Protein AF-A0A061CYG4-F1 (afdb_monomer_lite)

Sequence (142 aa):
MQRPSWHSGSIRVLGGATLLLLYAASFLCSADSDGARGSLITEESDRFTVYSVSLSDVPVFVTADDFHVDLLGTQFAQITVDGCGVEWKIRLHQKIPFGLIFYPEFSVTLERLERTTSTWVVKVRIPKYYDLEPIPFSREEL

Secondary structure (DSSP, 8-state):
--PPPP----------SSS--SS---------TTTTTT-EEEEE-SSEEEEEEEEEEEETT--GGGEEEEEETTTEEEEEETTT--EEEEEPSSPPPTT-----EEEEEEEEE-SSEEEEEEEEEEESS---SPPP--GGG-

Radius of gyration: 25.3 Å; chains: 1; bounding box: 47×62×73 Å

Organism: Babesia bigemina (NCBI:txid5866)

Foldseek 3Di:
DDDDDDDDDDDDPDDPPDDPDPPPLPPDLPPPLVQFPPAWDWDDDPWKIKTKTKDWFAFPVFDFVQWAWDDDAFFWIKIDGPSNPDIDIDGDPDTHDPPDDDGWDKGKDFPADDDTITMIMIMTIGTPDDDPDDDDDDPPPD

pLDDT: mean 74.91, std 21.56, range [33.38, 96.94]

Structure (mmCIF, N/CA/C/O backbone):
data_AF-A0A061CYG4-F1
#
_entry.id   AF-A0A061CYG4-F1
#
loop_
_atom_site.group_PDB
_atom_site.id
_atom_site.type_symbol
_atom_site.label_atom_id
_atom_site.label_alt_id
_atom_site.label_comp_id
_atom_site.label_asym_id
_atom_site.label_entity_id
_atom_site.label_seq_id
_atom_site.pdbx_PDB_ins_code
_atom_site.Cartn_x
_atom_site.Cartn_y
_atom_site.Cartn_z
_atom_site.occupancy
_atom_site.B_iso_or_equiv
_atom_site.auth_seq_id
_atom_site.auth_comp_id
_atom_site.auth_asym_id
_atom_site.auth_atom_id
_atom_site.pdbx_PDB_model_num
ATOM 1 N N . MET A 1 1 ? -19.967 -49.293 -58.570 1.00 46.72 1 MET A N 1
ATOM 2 C CA . MET A 1 1 ? -19.151 -50.013 -57.567 1.00 46.72 1 MET A CA 1
ATOM 3 C C . MET A 1 1 ? -17.689 -49.918 -57.971 1.00 46.72 1 MET A C 1
ATOM 5 O O . MET A 1 1 ? -17.294 -50.634 -58.874 1.00 46.72 1 MET A O 1
ATOM 9 N N . GLN A 1 2 ? -16.922 -49.022 -57.350 1.00 37.25 2 GLN A N 1
ATOM 10 C CA . GLN A 1 2 ? -15.458 -49.076 -57.221 1.00 37.25 2 GLN A CA 1
ATOM 11 C C . GLN A 1 2 ? -15.041 -47.962 -56.244 1.00 37.25 2 GLN A C 1
ATOM 13 O O . GLN A 1 2 ? -15.630 -46.885 -56.243 1.00 37.25 2 GLN A O 1
ATOM 18 N N . ARG A 1 3 ? -14.145 -48.308 -55.315 1.00 36.44 3 ARG A N 1
ATOM 19 C CA . ARG A 1 3 ? -13.810 -47.577 -54.079 1.00 36.44 3 ARG A CA 1
ATOM 20 C C . ARG A 1 3 ? -13.062 -46.263 -54.360 1.00 36.44 3 ARG A C 1
ATOM 22 O O . ARG A 1 3 ? -12.256 -46.251 -55.286 1.00 36.44 3 ARG A O 1
ATOM 29 N N . PRO A 1 4 ? -13.194 -45.220 -53.519 1.00 39.78 4 PRO A N 1
ATOM 30 C CA . PRO A 1 4 ? -12.223 -44.137 -53.503 1.00 39.78 4 PRO A CA 1
ATOM 31 C C . PRO A 1 4 ? -10.942 -44.595 -52.793 1.00 39.78 4 PRO A C 1
ATOM 33 O O . PRO A 1 4 ? -10.963 -45.058 -51.651 1.00 39.78 4 PRO A O 1
ATOM 36 N N . SER A 1 5 ? -9.832 -44.474 -53.512 1.00 43.62 5 SER A N 1
ATOM 37 C CA . SER A 1 5 ? -8.460 -44.664 -53.056 1.00 43.62 5 SER A CA 1
ATOM 38 C C . SER A 1 5 ? -8.047 -43.555 -52.089 1.00 43.62 5 SER A C 1
ATOM 40 O O . SER A 1 5 ? -8.144 -42.371 -52.410 1.00 43.62 5 SER A O 1
ATOM 42 N N . TRP A 1 6 ? -7.542 -43.946 -50.922 1.00 40.53 6 TRP A N 1
ATOM 43 C CA . TRP A 1 6 ? -6.808 -43.067 -50.019 1.00 40.53 6 TRP A CA 1
ATOM 44 C C . TRP A 1 6 ? -5.479 -42.655 -50.655 1.00 40.53 6 TRP A C 1
ATOM 46 O O . TRP A 1 6 ? -4.609 -43.497 -50.866 1.00 40.53 6 TRP A O 1
ATOM 56 N N . HIS A 1 7 ? -5.305 -41.357 -50.889 1.00 44.53 7 HIS A N 1
ATOM 57 C CA . HIS A 1 7 ? -3.987 -40.754 -51.027 1.00 44.53 7 HIS A CA 1
ATOM 58 C C . HIS A 1 7 ? -3.735 -39.840 -49.832 1.00 44.53 7 HIS A C 1
ATOM 60 O O . HIS A 1 7 ? -4.311 -38.765 -49.691 1.00 44.53 7 HIS A O 1
ATOM 66 N N . SER A 1 8 ? -2.868 -40.347 -48.960 1.00 43.56 8 SER A N 1
ATOM 67 C CA . SER A 1 8 ? -2.096 -39.592 -47.983 1.00 43.56 8 SER A CA 1
ATOM 68 C C . SER A 1 8 ? -1.218 -38.573 -48.714 1.00 43.56 8 SER A C 1
ATOM 70 O O . SER A 1 8 ? -0.549 -38.931 -49.686 1.00 43.56 8 SER A O 1
ATOM 72 N N . GLY A 1 9 ? -1.222 -37.314 -48.273 1.00 33.38 9 GLY A N 1
ATOM 73 C CA . GLY A 1 9 ? -0.378 -36.287 -48.879 1.00 33.38 9 GLY A CA 1
ATOM 74 C C . GLY A 1 9 ? -0.571 -34.881 -48.320 1.00 33.38 9 GLY A C 1
ATOM 75 O O . GLY A 1 9 ? -1.333 -34.096 -48.868 1.00 33.38 9 GLY A O 1
ATOM 76 N N . SER A 1 10 ? 0.224 -34.560 -47.297 1.00 39.03 10 SER A N 1
ATOM 77 C CA . SER A 1 10 ? 0.795 -33.227 -47.047 1.00 39.03 10 SER A CA 1
ATOM 78 C C . SER A 1 10 ? -0.143 -32.100 -46.593 1.00 39.03 10 SER A C 1
ATOM 80 O O . SER A 1 10 ? -0.443 -31.172 -47.343 1.00 39.03 10 SER A O 1
ATOM 82 N N . ILE A 1 11 ? -0.465 -32.082 -45.295 1.00 39.12 11 ILE A N 1
ATOM 83 C CA . ILE A 1 11 ? -0.818 -30.834 -44.603 1.00 39.12 11 ILE A CA 1
ATOM 84 C C . ILE A 1 11 ? 0.473 -30.028 -44.439 1.00 39.12 11 ILE A C 1
ATOM 86 O O . ILE A 1 11 ? 1.337 -30.350 -43.623 1.00 39.12 11 ILE A O 1
ATOM 90 N N . ARG A 1 12 ? 0.620 -28.980 -45.252 1.00 39.31 12 ARG A N 1
ATOM 91 C CA . ARG A 1 12 ? 1.597 -27.919 -45.010 1.00 39.31 12 ARG A CA 1
ATOM 92 C C . ARG A 1 12 ? 1.152 -27.166 -43.759 1.00 39.31 12 ARG A C 1
ATOM 94 O O . ARG A 1 12 ? 0.149 -26.462 -43.789 1.00 39.31 12 ARG A O 1
ATOM 101 N N . VAL A 1 13 ? 1.898 -27.325 -42.670 1.00 40.97 13 VAL A N 1
ATOM 102 C CA . VAL A 1 13 ? 1.791 -26.476 -41.480 1.00 40.97 13 VAL A CA 1
ATOM 103 C C . VAL A 1 13 ? 2.343 -25.100 -41.859 1.00 40.97 13 VAL A C 1
ATOM 105 O O . VAL A 1 13 ? 3.542 -24.850 -41.785 1.00 40.97 13 VAL A O 1
ATOM 108 N N . LEU A 1 14 ? 1.465 -24.230 -42.356 1.00 44.19 14 LEU A N 1
ATOM 109 C CA . LEU A 1 14 ? 1.694 -22.793 -42.461 1.00 44.19 14 LEU A CA 1
ATOM 110 C C . LEU A 1 14 ? 0.841 -22.130 -41.382 1.00 44.19 14 LEU A C 1
ATOM 112 O O . LEU A 1 14 ? -0.382 -22.226 -41.410 1.00 44.19 14 LEU A O 1
ATOM 116 N N . GLY A 1 15 ? 1.499 -21.491 -40.424 1.00 36.62 15 GLY A N 1
ATOM 117 C CA . GLY A 1 15 ? 0.836 -20.815 -39.310 1.00 36.62 15 GLY A CA 1
ATOM 118 C C . GLY A 1 15 ? 1.692 -20.742 -38.052 1.00 36.62 15 GLY A C 1
ATOM 119 O O . GLY A 1 15 ? 1.166 -20.780 -36.948 1.00 36.62 15 GLY A O 1
ATOM 120 N N . GLY A 1 16 ? 3.017 -20.689 -38.208 1.00 45.81 16 GLY A N 1
ATOM 121 C CA . GLY A 1 16 ? 3.882 -20.158 -37.164 1.00 45.81 16 GLY A CA 1
ATOM 122 C C . GLY A 1 16 ? 3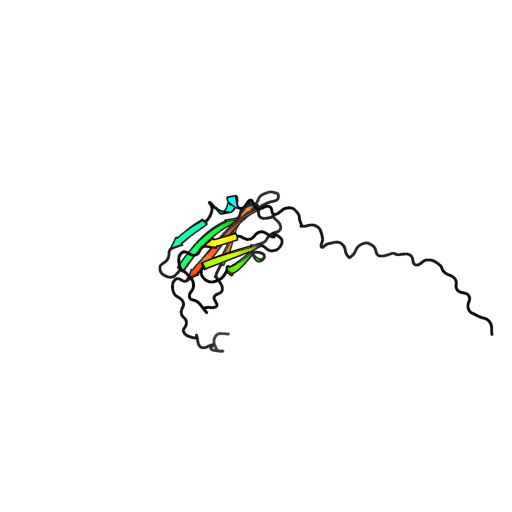.703 -18.641 -37.095 1.00 45.81 16 GLY A C 1
ATOM 123 O O . GLY A 1 16 ? 3.507 -18.003 -38.126 1.00 45.81 16 GLY A O 1
ATOM 124 N N . ALA A 1 17 ? 3.820 -18.101 -35.881 1.00 48.25 17 ALA A N 1
ATOM 125 C CA . ALA A 1 17 ? 3.831 -16.677 -35.538 1.00 48.25 17 ALA A CA 1
ATOM 126 C C . ALA A 1 17 ? 2.480 -15.994 -35.250 1.00 48.25 17 ALA A C 1
ATOM 128 O O . ALA A 1 17 ? 2.223 -14.909 -35.760 1.00 48.25 17 ALA A O 1
ATOM 129 N N . THR A 1 18 ? 1.642 -16.539 -34.355 1.00 48.62 18 THR A N 1
ATOM 130 C CA . THR A 1 18 ? 0.745 -15.675 -33.543 1.00 48.62 18 THR A CA 1
ATOM 131 C C . THR A 1 18 ? 0.332 -16.275 -32.192 1.00 48.62 18 THR A C 1
ATOM 133 O O . THR A 1 18 ? -0.791 -16.083 -31.743 1.00 48.62 18 THR A O 1
ATOM 136 N N . LEU A 1 19 ? 1.208 -17.031 -31.518 1.00 41.50 19 LEU A N 1
ATOM 137 C CA . LEU A 1 19 ? 0.891 -17.541 -30.173 1.00 41.50 19 LEU A CA 1
ATOM 138 C C . LEU A 1 19 ? 2.143 -17.790 -29.318 1.00 41.50 19 LEU A C 1
ATOM 140 O O . LEU A 1 19 ? 2.317 -18.848 -28.727 1.00 41.50 19 LEU A O 1
ATOM 144 N N . LEU A 1 20 ? 3.061 -16.822 -29.306 1.00 41.12 20 LEU A N 1
ATOM 145 C CA . LEU A 1 20 ? 4.296 -16.868 -28.514 1.00 41.12 20 LEU A CA 1
ATOM 146 C C . LEU A 1 20 ? 4.719 -15.436 -28.156 1.00 41.12 20 LEU A C 1
ATOM 148 O O . LEU A 1 20 ? 5.711 -14.915 -28.649 1.00 41.12 20 LEU A O 1
ATOM 152 N N . LEU A 1 21 ? 3.902 -14.760 -27.347 1.00 43.06 21 LEU A N 1
ATOM 153 C CA . LEU A 1 21 ? 4.212 -13.425 -26.818 1.00 43.06 21 LEU A CA 1
ATOM 154 C C . LEU A 1 21 ? 3.673 -13.248 -25.389 1.00 43.06 21 LEU A C 1
ATOM 156 O O . LEU A 1 21 ? 3.155 -12.200 -25.036 1.00 43.06 21 LEU A O 1
ATOM 160 N N . LEU A 1 22 ? 3.768 -14.300 -24.569 1.00 44.09 22 LEU A N 1
ATOM 161 C CA . LEU A 1 22 ? 3.359 -14.269 -23.154 1.00 44.09 22 LEU A CA 1
ATOM 162 C C . LEU A 1 22 ? 4.329 -15.005 -22.213 1.00 44.09 22 LEU A C 1
ATOM 164 O O . LEU A 1 22 ? 3.992 -15.291 -21.074 1.00 44.09 22 LEU A O 1
ATOM 168 N N . TYR A 1 23 ? 5.548 -15.313 -22.663 1.00 42.22 23 TYR A N 1
ATOM 169 C CA . TYR A 1 23 ? 6.497 -16.121 -21.887 1.00 42.22 23 TYR A CA 1
ATOM 170 C C . TYR A 1 23 ? 7.922 -15.558 -21.956 1.00 42.22 23 TYR A C 1
ATOM 172 O O . TYR A 1 23 ? 8.844 -16.221 -22.415 1.00 42.22 23 TYR A O 1
ATOM 180 N N . ALA A 1 24 ? 8.108 -14.301 -21.550 1.00 40.06 24 ALA A N 1
ATOM 181 C CA . ALA A 1 24 ? 9.445 -13.735 -21.356 1.00 40.06 24 ALA A CA 1
ATOM 182 C C . ALA A 1 24 ? 9.424 -12.504 -20.435 1.00 40.06 24 ALA A C 1
ATOM 184 O O . ALA A 1 24 ? 9.822 -11.417 -20.830 1.00 40.06 24 ALA A O 1
ATOM 185 N N . ALA A 1 25 ? 8.962 -12.674 -19.198 1.00 41.75 25 ALA A N 1
ATOM 186 C CA . ALA A 1 25 ? 9.271 -11.736 -18.116 1.00 41.75 25 ALA A CA 1
ATOM 187 C C . ALA A 1 25 ? 9.367 -12.467 -16.768 1.00 41.75 25 ALA A C 1
ATOM 189 O O . ALA A 1 25 ? 8.943 -11.969 -15.741 1.00 41.75 25 ALA A O 1
ATOM 190 N N . SER A 1 26 ? 9.929 -13.678 -16.756 1.00 43.03 26 SER A N 1
ATOM 191 C CA . SER A 1 26 ? 10.351 -14.352 -15.515 1.00 43.03 26 SER A CA 1
ATOM 192 C C . SER A 1 26 ? 11.827 -14.047 -15.230 1.00 43.03 26 SER A C 1
ATOM 194 O O . SER A 1 26 ? 12.593 -14.919 -14.827 1.00 43.03 26 SER A O 1
ATOM 196 N N . PHE A 1 27 ? 12.264 -12.817 -15.511 1.00 44.44 27 PHE A N 1
ATOM 197 C CA . PHE A 1 27 ? 13.624 -12.382 -15.214 1.00 44.44 27 PH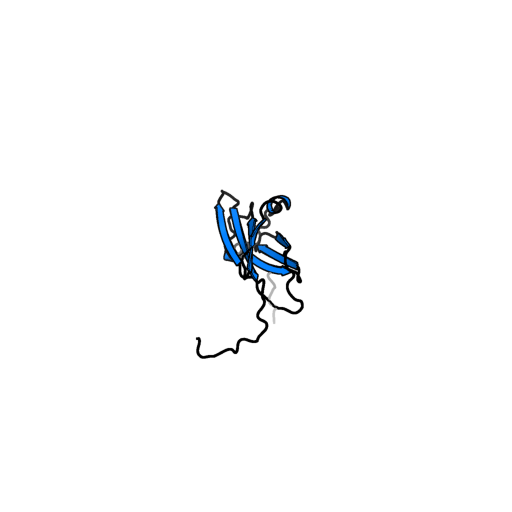E A CA 1
ATOM 198 C C . PHE A 1 27 ? 13.651 -11.739 -13.830 1.00 44.44 27 PHE A C 1
ATOM 200 O O . PHE A 1 27 ? 13.412 -10.550 -13.677 1.00 44.44 27 PHE A O 1
ATOM 207 N N . LEU A 1 28 ? 13.948 -12.590 -12.844 1.00 44.31 28 LEU A N 1
ATOM 208 C CA . LEU A 1 28 ? 14.686 -12.264 -11.623 1.00 44.31 28 LEU A CA 1
ATOM 209 C C . LEU A 1 28 ? 14.265 -10.964 -10.926 1.00 44.31 28 LEU A C 1
ATOM 211 O O . LEU A 1 28 ? 15.069 -10.049 -10.775 1.00 44.31 28 LEU A O 1
ATOM 215 N N . CYS A 1 29 ? 13.052 -10.925 -10.384 1.00 38.84 29 CYS A N 1
ATOM 216 C CA . CYS A 1 29 ? 12.820 -10.076 -9.224 1.00 38.84 29 CYS A CA 1
ATOM 217 C C . CYS A 1 29 ? 13.321 -10.842 -7.990 1.00 38.84 29 CYS A C 1
ATOM 219 O O . CYS A 1 29 ? 12.571 -11.475 -7.253 1.00 38.84 29 CYS A O 1
ATOM 221 N N . SER A 1 30 ? 14.641 -10.876 -7.819 1.00 40.88 30 SER A N 1
ATOM 222 C CA . SER A 1 30 ? 15.221 -11.152 -6.509 1.00 40.88 30 SER A CA 1
ATOM 223 C C . SER A 1 30 ? 15.360 -9.803 -5.830 1.00 40.88 30 SER A C 1
ATOM 225 O O . SER A 1 30 ? 16.447 -9.234 -5.811 1.00 40.88 30 SER A O 1
ATOM 227 N N . ALA A 1 31 ? 14.252 -9.258 -5.328 1.00 47.75 31 ALA A N 1
ATOM 228 C CA . ALA A 1 31 ? 14.361 -8.177 -4.368 1.00 47.75 31 ALA A CA 1
ATOM 229 C C . ALA A 1 31 ? 15.022 -8.781 -3.131 1.00 47.75 31 ALA A C 1
ATOM 231 O O . ALA A 1 31 ? 14.423 -9.599 -2.427 1.00 47.75 31 ALA A O 1
ATOM 232 N N . ASP A 1 32 ? 16.287 -8.440 -2.909 1.00 41.62 32 ASP A N 1
ATOM 233 C CA . ASP A 1 32 ? 16.953 -8.783 -1.668 1.00 41.62 32 ASP A CA 1
ATOM 234 C C . ASP A 1 32 ? 16.103 -8.181 -0.542 1.00 41.62 32 ASP A C 1
ATOM 236 O O . ASP A 1 32 ? 15.892 -6.967 -0.480 1.00 41.62 32 ASP A O 1
ATOM 240 N N . SER A 1 33 ? 15.536 -9.033 0.316 1.00 45.25 33 SER A N 1
ATOM 241 C CA . SER A 1 33 ? 14.585 -8.608 1.357 1.00 45.25 33 SER A CA 1
ATOM 242 C C . SER A 1 33 ? 15.170 -7.565 2.326 1.00 45.25 33 SER A C 1
ATOM 244 O O . SER A 1 33 ? 14.430 -6.898 3.050 1.00 45.25 33 SER A O 1
ATOM 246 N N . ASP A 1 34 ? 16.494 -7.387 2.308 1.00 42.88 34 ASP A N 1
ATOM 247 C CA . ASP A 1 34 ? 17.214 -6.364 3.056 1.00 42.88 34 ASP A CA 1
ATOM 248 C C . ASP A 1 34 ? 17.033 -4.940 2.499 1.00 42.88 34 ASP A C 1
ATOM 250 O O . ASP A 1 34 ? 17.095 -3.990 3.281 1.00 42.88 34 ASP A O 1
ATOM 254 N N . GLY A 1 35 ? 16.710 -4.755 1.211 1.00 45.59 35 GLY A N 1
ATOM 255 C CA . GLY A 1 35 ? 16.506 -3.426 0.614 1.00 45.59 35 GLY A CA 1
ATOM 256 C C . GLY A 1 35 ? 15.321 -2.652 1.209 1.00 45.59 35 GLY A C 1
ATOM 257 O O . GLY A 1 35 ? 15.354 -1.428 1.307 1.00 45.59 35 GLY A O 1
ATOM 258 N N . ALA A 1 36 ? 14.296 -3.361 1.693 1.00 48.88 36 ALA A N 1
ATOM 259 C CA . ALA A 1 36 ? 13.104 -2.753 2.287 1.00 48.88 36 ALA A CA 1
ATOM 260 C C . ALA A 1 36 ? 13.220 -2.496 3.801 1.00 48.88 36 ALA A C 1
ATOM 262 O O . ALA A 1 36 ? 12.484 -1.670 4.345 1.00 48.88 36 ALA A O 1
ATOM 263 N N . ARG A 1 37 ? 14.140 -3.174 4.508 1.00 44.97 37 ARG A N 1
ATOM 264 C CA . ARG A 1 37 ? 14.218 -3.124 5.986 1.00 44.97 37 ARG A CA 1
ATOM 265 C C . ARG A 1 37 ? 14.642 -1.761 6.536 1.00 44.97 37 ARG A C 1
ATOM 267 O O . ARG A 1 37 ? 14.370 -1.485 7.700 1.00 44.97 37 ARG A O 1
ATOM 274 N N . GLY A 1 38 ? 15.268 -0.914 5.717 1.00 50.47 38 GLY A N 1
ATOM 275 C CA . GLY A 1 38 ? 15.701 0.436 6.095 1.00 50.47 38 GLY A CA 1
ATOM 276 C C . GLY A 1 38 ? 14.821 1.578 5.580 1.00 50.47 38 GLY A C 1
ATOM 277 O O . GLY A 1 38 ? 15.100 2.727 5.907 1.00 50.47 38 GLY A O 1
ATOM 278 N N . SER A 1 39 ? 13.783 1.295 4.784 1.00 72.62 39 SER A N 1
ATOM 279 C CA . SER A 1 39 ? 13.070 2.337 4.034 1.00 72.62 39 SER A CA 1
ATOM 280 C C . SER A 1 39 ? 11.684 2.707 4.572 1.00 72.62 39 SER A C 1
ATOM 282 O O . SER A 1 39 ? 10.988 3.516 3.953 1.00 72.62 39 SER A O 1
ATOM 284 N N . LEU A 1 40 ? 11.254 2.131 5.695 1.00 84.00 40 LEU A N 1
ATOM 285 C CA . LEU A 1 40 ? 9.951 2.451 6.266 1.00 84.00 40 LEU A CA 1
ATOM 286 C C . LEU A 1 40 ? 10.015 3.756 7.072 1.00 84.00 40 LEU A C 1
ATOM 288 O O . LEU A 1 40 ? 10.581 3.796 8.163 1.00 84.00 40 LEU A O 1
ATOM 292 N N . ILE A 1 41 ? 9.365 4.799 6.567 1.00 87.88 41 ILE A N 1
ATOM 293 C CA . ILE A 1 41 ? 9.105 6.045 7.291 1.00 87.88 41 ILE A CA 1
ATOM 294 C C . ILE A 1 41 ? 7.659 6.008 7.779 1.00 87.88 41 ILE A C 1
ATOM 296 O O . ILE A 1 41 ? 6.741 5.739 7.007 1.00 87.88 41 ILE A O 1
ATOM 300 N N . THR A 1 42 ? 7.450 6.269 9.069 1.00 89.94 42 THR A N 1
ATOM 301 C CA . THR A 1 42 ? 6.108 6.354 9.658 1.00 89.94 42 THR A CA 1
ATOM 302 C C . THR A 1 42 ? 5.808 7.797 10.028 1.00 89.94 42 THR A C 1
ATOM 304 O O . THR A 1 42 ? 6.566 8.415 10.773 1.00 89.94 42 THR A O 1
ATOM 307 N N . GLU A 1 43 ? 4.692 8.318 9.532 1.00 90.88 43 GLU A N 1
ATOM 308 C CA . GLU A 1 43 ? 4.179 9.640 9.881 1.00 90.88 43 GLU A CA 1
ATOM 309 C C . GLU A 1 43 ? 2.877 9.477 10.664 1.00 90.88 43 GLU A C 1
ATOM 311 O O . GLU A 1 43 ? 1.934 8.814 10.219 1.00 90.88 43 GLU A O 1
ATOM 316 N N . GLU A 1 44 ? 2.818 10.077 11.848 1.00 90.19 44 GLU A N 1
ATOM 317 C CA . GLU A 1 44 ? 1.631 10.036 12.691 1.00 90.19 44 GLU A CA 1
ATOM 318 C C . GLU A 1 44 ? 0.801 11.312 12.558 1.00 90.19 44 GLU A C 1
ATOM 320 O O . GLU A 1 44 ? 1.299 12.424 12.711 1.00 90.19 44 GLU A O 1
ATOM 325 N N . SER A 1 45 ? -0.496 11.130 12.328 1.00 89.69 45 SER A N 1
ATOM 326 C CA . SER A 1 45 ? -1.525 12.157 12.458 1.00 89.69 45 SER A CA 1
ATOM 327 C C . SER A 1 45 ? -2.509 11.749 13.558 1.00 89.69 45 SER A C 1
ATOM 329 O O . SER A 1 45 ? -2.519 10.601 14.014 1.00 89.69 45 SER A O 1
ATOM 331 N N . ASP A 1 46 ? -3.378 12.670 13.967 1.00 88.38 46 ASP A N 1
ATOM 332 C CA . ASP A 1 46 ? -4.448 12.381 14.921 1.00 88.38 46 ASP A CA 1
ATOM 333 C C . ASP A 1 46 ? -5.433 11.345 14.369 1.00 88.38 46 ASP A C 1
ATOM 335 O O . ASP A 1 46 ? -5.915 10.497 15.112 1.00 88.38 46 ASP A O 1
ATOM 339 N N . ARG A 1 47 ? -5.725 11.381 13.060 1.00 88.31 47 ARG A N 1
ATOM 340 C CA . ARG A 1 47 ? -6.766 10.536 12.440 1.00 88.31 47 ARG A CA 1
ATOM 341 C C . ARG A 1 47 ? -6.237 9.270 11.769 1.00 88.31 47 ARG A C 1
ATOM 343 O O . ARG A 1 47 ? -6.993 8.320 11.583 1.00 88.31 47 ARG A O 1
ATOM 3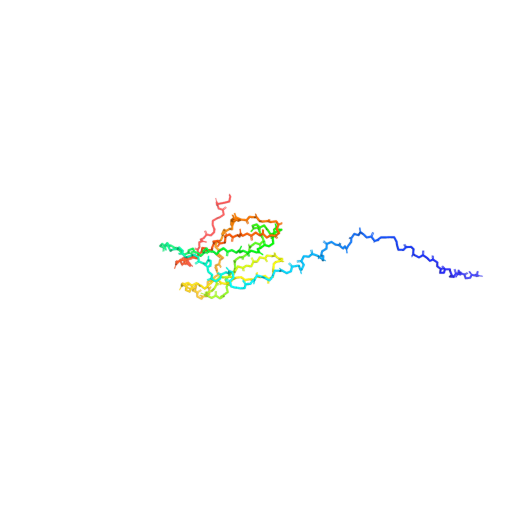50 N N . PHE A 1 48 ? -4.971 9.257 11.373 1.00 91.69 48 PHE A N 1
ATOM 351 C CA . PHE A 1 48 ? -4.371 8.160 10.618 1.00 91.69 48 PHE A CA 1
ATOM 352 C C . PHE A 1 48 ? -2.863 8.087 10.856 1.00 91.69 48 PHE A C 1
ATOM 354 O O . PHE A 1 48 ? -2.236 9.050 11.291 1.00 91.69 48 PHE A O 1
ATOM 361 N N . THR A 1 49 ? -2.282 6.943 10.527 1.00 93.62 49 THR A N 1
ATOM 362 C CA . THR A 1 49 ? -0.839 6.741 10.411 1.00 93.62 49 THR A CA 1
ATOM 363 C C . THR A 1 49 ? -0.514 6.463 8.949 1.00 93.62 49 THR A C 1
ATOM 365 O O . THR A 1 49 ? -1.179 5.638 8.320 1.00 93.62 49 THR A O 1
ATOM 368 N N . VAL A 1 50 ? 0.488 7.148 8.401 1.00 95.12 50 VAL A N 1
ATOM 369 C CA . VAL A 1 50 ? 1.006 6.881 7.054 1.00 95.12 50 VAL A CA 1
ATOM 370 C C . VAL A 1 50 ? 2.291 6.084 7.169 1.00 95.12 50 VAL A C 1
ATOM 372 O O . VAL A 1 50 ? 3.219 6.479 7.871 1.00 95.12 50 VAL A O 1
ATOM 375 N N . TYR A 1 51 ? 2.343 4.971 6.453 1.00 94.31 51 TYR A N 1
ATOM 376 C CA . TYR A 1 51 ? 3.524 4.140 6.297 1.00 94.31 51 TYR A CA 1
ATOM 377 C C . TYR A 1 51 ? 4.063 4.359 4.889 1.00 94.31 51 TYR A C 1
ATOM 379 O O . TYR A 1 51 ? 3.407 3.994 3.917 1.00 94.31 51 TYR A O 1
ATOM 387 N N . SER A 1 52 ? 5.234 4.973 4.775 1.00 94.12 52 SER A N 1
ATOM 388 C CA . SER A 1 52 ? 5.913 5.205 3.501 1.00 94.12 52 SER A CA 1
ATOM 389 C C . SER A 1 52 ? 7.058 4.215 3.358 1.00 94.12 52 SER A C 1
ATOM 391 O O . SER A 1 52 ? 7.942 4.186 4.209 1.00 94.12 52 SER A O 1
ATOM 393 N N . VAL A 1 53 ? 7.060 3.419 2.296 1.00 92.38 53 VAL A N 1
ATOM 394 C CA . VAL A 1 53 ? 8.132 2.469 1.980 1.00 92.38 53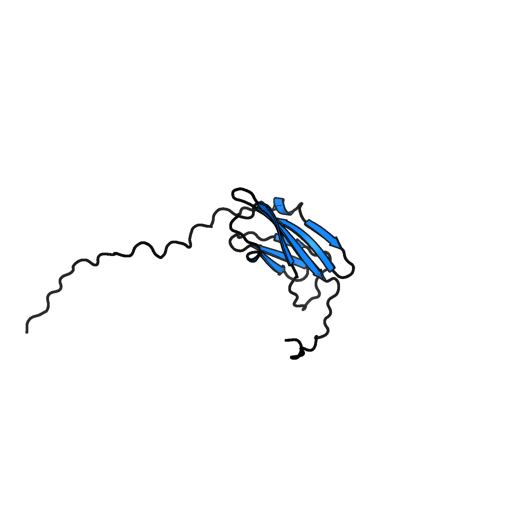 VAL A CA 1
ATOM 395 C C . VAL A 1 53 ? 8.701 2.820 0.613 1.00 92.38 53 VAL A C 1
ATOM 397 O O . VAL A 1 53 ? 7.937 2.948 -0.341 1.00 92.38 53 VAL A O 1
ATOM 400 N N . SER A 1 54 ? 10.025 2.958 0.510 1.00 91.62 54 SER A N 1
ATOM 401 C CA . SER A 1 54 ? 10.711 2.991 -0.784 1.00 91.62 54 SER A CA 1
ATOM 402 C C . SER A 1 54 ? 11.054 1.563 -1.201 1.00 91.62 54 SER A C 1
ATOM 404 O O . SER A 1 54 ? 11.621 0.778 -0.433 1.00 91.62 54 SER A O 1
ATOM 406 N N . LEU A 1 55 ? 10.640 1.224 -2.412 1.00 89.75 55 LEU A N 1
ATOM 407 C CA . LEU A 1 55 ? 10.793 -0.064 -3.061 1.00 89.75 55 LEU A CA 1
ATOM 408 C C . LEU A 1 55 ? 11.759 0.127 -4.221 1.00 89.75 55 LEU A C 1
ATOM 410 O O . LEU A 1 55 ? 11.395 0.701 -5.246 1.00 89.75 55 LEU A O 1
ATOM 414 N N . SER A 1 56 ? 12.996 -0.319 -4.033 1.00 88.50 56 SER A N 1
ATOM 415 C CA . SER A 1 56 ? 14.036 -0.295 -5.063 1.00 88.50 56 SER A CA 1
ATOM 416 C C . SER A 1 56 ? 14.034 -1.579 -5.888 1.00 88.50 56 SER A C 1
ATOM 418 O O . SER A 1 56 ? 13.417 -2.573 -5.508 1.00 88.50 56 SER A O 1
ATOM 420 N N . ASP A 1 57 ? 14.746 -1.545 -7.015 1.00 87.94 57 ASP A N 1
ATOM 421 C CA . ASP A 1 57 ? 14.939 -2.688 -7.914 1.00 87.94 57 ASP A CA 1
ATOM 422 C C . ASP A 1 57 ? 13.641 -3.232 -8.536 1.00 87.94 57 ASP A C 1
ATOM 424 O O . ASP A 1 57 ? 13.566 -4.382 -8.971 1.00 87.94 57 ASP A O 1
ATOM 428 N N . VAL A 1 58 ? 12.621 -2.375 -8.646 1.00 88.81 58 VAL A N 1
ATOM 429 C CA . VAL A 1 58 ? 11.360 -2.695 -9.319 1.00 88.81 58 VAL A CA 1
ATOM 430 C C . VAL A 1 58 ? 11.574 -2.623 -10.838 1.00 88.81 58 VAL A C 1
ATOM 432 O O . VAL A 1 58 ? 12.080 -1.606 -11.322 1.00 88.81 58 VAL A O 1
ATOM 435 N N . PRO A 1 59 ? 11.214 -3.651 -11.627 1.00 91.06 59 PRO A N 1
ATOM 436 C CA . PRO A 1 59 ? 11.380 -3.634 -13.080 1.00 91.06 59 PRO A CA 1
ATOM 437 C C . PRO A 1 59 ? 10.735 -2.415 -13.753 1.00 91.06 59 PRO A C 1
ATOM 439 O O . PRO A 1 59 ? 9.620 -2.029 -13.423 1.00 91.06 59 PRO A O 1
ATOM 442 N N . VAL A 1 60 ? 11.401 -1.833 -14.755 1.00 92.94 60 VAL A N 1
ATOM 443 C CA . VAL A 1 60 ? 10.947 -0.590 -15.429 1.00 92.94 60 VAL A CA 1
ATOM 444 C C . VAL A 1 60 ? 9.628 -0.702 -16.196 1.00 92.94 60 VAL A C 1
ATOM 446 O O . VAL A 1 60 ? 9.088 0.318 -16.610 1.00 92.94 60 VAL A O 1
ATOM 449 N N . PHE A 1 61 ? 9.130 -1.918 -16.437 1.00 91.81 61 PHE A N 1
ATOM 450 C CA . PHE A 1 61 ? 7.821 -2.116 -17.065 1.00 91.81 61 PHE A CA 1
ATOM 451 C C . PHE A 1 61 ? 6.661 -1.918 -16.082 1.00 91.81 61 PHE A C 1
ATOM 453 O O . PHE A 1 61 ? 5.528 -1.792 -16.534 1.00 91.81 61 PHE A O 1
ATOM 460 N N . VAL A 1 62 ? 6.939 -1.915 -14.773 1.00 92.69 62 VAL A N 1
ATOM 461 C CA . VAL A 1 62 ? 5.943 -1.699 -13.724 1.00 92.69 62 VAL A CA 1
ATOM 462 C C . VAL A 1 62 ? 5.473 -0.253 -13.758 1.00 92.69 62 VAL A C 1
ATOM 464 O O . VAL A 1 62 ? 6.264 0.690 -13.837 1.00 92.69 62 VAL A O 1
ATOM 467 N N . THR A 1 63 ? 4.167 -0.094 -13.658 1.00 95.31 63 THR A N 1
ATOM 468 C CA . THR A 1 63 ? 3.455 1.173 -13.592 1.00 95.31 63 THR A CA 1
ATOM 469 C C . THR A 1 63 ? 2.764 1.326 -12.239 1.00 95.31 63 THR A C 1
ATOM 471 O O . THR A 1 63 ? 2.743 0.409 -11.423 1.00 95.31 63 THR A O 1
ATOM 474 N N . ALA A 1 64 ? 2.193 2.504 -11.984 1.00 94.88 64 ALA A N 1
ATOM 475 C CA . ALA A 1 64 ? 1.466 2.769 -10.745 1.00 94.88 64 ALA A CA 1
ATOM 476 C C . ALA A 1 64 ? 0.274 1.814 -10.526 1.00 94.88 64 ALA A C 1
ATOM 478 O O . ALA A 1 64 ? -0.027 1.483 -9.382 1.00 94.88 64 ALA A O 1
ATOM 479 N N . ASP A 1 65 ? -0.366 1.361 -11.608 1.00 96.19 65 ASP A N 1
ATOM 480 C CA . ASP A 1 65 ? -1.573 0.525 -11.559 1.00 96.19 65 ASP A CA 1
ATOM 481 C C . ASP A 1 65 ? -1.276 -0.941 -11.199 1.00 96.19 65 ASP A C 1
ATOM 483 O O . ASP A 1 65 ? -2.185 -1.686 -10.842 1.00 96.19 65 ASP A O 1
ATOM 487 N N . ASP A 1 66 ? -0.006 -1.349 -11.260 1.00 95.19 66 ASP A N 1
ATOM 488 C CA . ASP A 1 66 ? 0.436 -2.709 -10.934 1.00 95.19 66 ASP A CA 1
ATOM 489 C C . ASP A 1 66 ? 0.658 -2.913 -9.422 1.00 95.19 66 ASP A C 1
ATOM 491 O O . ASP A 1 66 ? 0.959 -4.026 -8.986 1.00 95.19 66 ASP A O 1
ATOM 495 N N . PHE A 1 67 ? 0.566 -1.847 -8.616 1.00 94.50 67 PHE A N 1
ATOM 496 C CA . PHE A 1 67 ? 0.729 -1.905 -7.164 1.00 94.50 67 PHE A CA 1
ATOM 497 C C . PHE A 1 67 ? -0.606 -2.164 -6.475 1.00 94.50 67 PHE A C 1
ATOM 499 O O . PHE A 1 67 ? -1.558 -1.408 -6.652 1.00 94.50 67 PHE A O 1
ATOM 506 N N . HIS A 1 68 ? -0.623 -3.143 -5.572 1.00 94.44 68 HIS A N 1
ATOM 507 C CA . HIS A 1 68 ? -1.78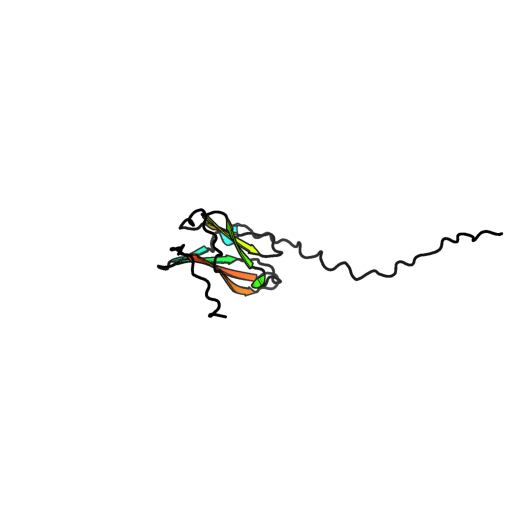2 -3.446 -4.733 1.00 94.44 68 HIS A CA 1
ATOM 508 C C . HIS A 1 68 ? -1.393 -3.464 -3.263 1.00 94.44 68 HIS A C 1
ATOM 510 O O . HIS A 1 68 ? -0.286 -3.878 -2.901 1.00 94.44 68 HIS A O 1
ATOM 516 N N . VAL A 1 69 ? -2.316 -3.029 -2.406 1.00 94.19 69 VAL A N 1
ATOM 517 C CA . VAL A 1 69 ? -2.128 -3.038 -0.955 1.00 94.19 69 VAL A CA 1
ATOM 518 C C . VAL A 1 69 ? -3.303 -3.717 -0.277 1.00 94.19 69 VAL A C 1
ATOM 520 O O . VAL A 1 69 ? -4.415 -3.197 -0.260 1.00 94.19 69 VAL A O 1
ATOM 523 N N . ASP A 1 70 ? -3.014 -4.846 0.356 1.00 91.75 70 ASP A N 1
ATOM 524 C CA . ASP A 1 70 ? -3.982 -5.653 1.085 1.00 91.75 70 ASP A CA 1
ATOM 525 C C . ASP A 1 70 ? -3.657 -5.705 2.575 1.00 91.75 70 ASP A C 1
ATOM 527 O O . ASP A 1 70 ? -2.545 -5.417 3.022 1.00 91.75 70 ASP A O 1
ATOM 531 N N . LEU A 1 71 ? -4.634 -6.118 3.377 1.00 90.06 71 LEU A N 1
ATOM 532 C CA . LEU A 1 71 ? -4.418 -6.411 4.788 1.00 90.06 71 LEU A CA 1
ATOM 533 C C . LEU A 1 71 ? -4.208 -7.901 5.004 1.00 90.06 71 LEU A C 1
ATOM 535 O O . LEU A 1 71 ? -5.047 -8.728 4.648 1.00 90.06 71 LEU A O 1
ATOM 539 N N . LEU A 1 72 ? -3.121 -8.241 5.689 1.00 89.12 72 LEU A N 1
ATOM 540 C CA . LEU A 1 72 ? -2.868 -9.595 6.151 1.00 89.12 72 LEU A CA 1
ATOM 541 C C . LEU A 1 72 ? -3.226 -9.694 7.638 1.00 89.12 72 LEU A C 1
ATOM 543 O O . LEU A 1 72 ? -2.433 -9.394 8.541 1.00 89.12 72 LEU A O 1
ATOM 547 N N . GLY A 1 73 ? -4.464 -10.119 7.885 1.00 87.00 73 GLY A N 1
ATOM 548 C CA . GLY A 1 73 ? -5.044 -10.168 9.223 1.00 87.00 73 GLY A CA 1
ATOM 549 C C . GLY A 1 73 ? -5.175 -8.773 9.837 1.00 87.00 73 GLY A C 1
ATOM 550 O O . GLY A 1 73 ? -5.448 -7.796 9.152 1.00 87.00 73 GLY A O 1
ATOM 551 N N . THR A 1 74 ? -4.977 -8.670 11.151 1.00 88.75 74 THR A N 1
ATOM 552 C CA . THR A 1 74 ? -5.179 -7.412 11.894 1.00 88.75 74 THR A CA 1
ATOM 553 C C . THR A 1 74 ? -3.900 -6.606 12.124 1.00 88.75 74 THR A C 1
ATOM 555 O O . THR A 1 74 ? -3.928 -5.613 12.850 1.00 88.75 74 THR A O 1
ATOM 558 N N . GLN A 1 75 ? -2.757 -7.052 11.594 1.00 90.88 75 GLN A N 1
ATOM 559 C CA . GLN A 1 75 ? -1.437 -6.572 12.037 1.00 90.88 75 GLN A CA 1
ATOM 560 C C . GLN A 1 75 ? -0.500 -6.151 10.915 1.00 90.88 75 GLN A C 1
ATOM 562 O O . GLN A 1 75 ? 0.538 -5.556 11.209 1.00 90.88 75 GLN A O 1
ATOM 567 N N . PHE A 1 76 ? -0.821 -6.470 9.665 1.00 91.69 76 PHE A N 1
ATOM 568 C CA . PHE A 1 76 ? 0.076 -6.216 8.553 1.00 91.69 76 PHE A CA 1
ATOM 569 C C . PHE A 1 76 ? -0.678 -5.621 7.372 1.00 91.69 76 PHE A C 1
ATOM 571 O O . PHE A 1 76 ? -1.762 -6.093 7.036 1.00 91.69 76 PHE A O 1
ATOM 578 N N . ALA A 1 77 ? -0.067 -4.630 6.733 1.00 92.69 77 ALA A N 1
ATOM 579 C CA . ALA A 1 77 ? -0.373 -4.273 5.356 1.00 92.69 77 ALA A CA 1
ATOM 580 C C . ALA A 1 77 ? 0.641 -4.979 4.449 1.00 92.69 77 ALA A C 1
ATOM 582 O O . ALA A 1 77 ? 1.838 -4.989 4.746 1.00 92.69 77 ALA A O 1
ATOM 583 N N . GLN A 1 78 ? 0.167 -5.597 3.381 1.00 93.19 78 GLN A N 1
ATOM 584 C CA . GLN A 1 78 ? 0.967 -6.284 2.384 1.00 93.19 78 GLN A CA 1
ATOM 585 C C . GLN A 1 78 ? 0.909 -5.490 1.083 1.00 93.19 78 GLN A C 1
ATOM 587 O O . GLN A 1 78 ? -0.173 -5.231 0.575 1.00 93.19 78 GLN A O 1
ATOM 592 N N . ILE A 1 79 ? 2.071 -5.117 0.560 1.00 93.31 79 ILE A N 1
ATOM 593 C CA . ILE A 1 79 ? 2.223 -4.494 -0.751 1.00 93.31 79 ILE A CA 1
ATOM 594 C C . ILE A 1 79 ? 2.651 -5.587 -1.724 1.00 93.31 79 ILE A C 1
ATOM 596 O O . ILE A 1 79 ? 3.625 -6.302 -1.465 1.00 93.31 79 ILE A O 1
ATOM 600 N N . THR A 1 80 ? 1.940 -5.705 -2.836 1.00 93.12 80 THR A N 1
ATOM 601 C CA . THR A 1 80 ? 2.284 -6.601 -3.942 1.00 93.12 80 THR A CA 1
ATOM 602 C C . THR A 1 80 ? 2.411 -5.803 -5.231 1.00 93.12 80 THR A C 1
ATOM 604 O O . THR A 1 80 ? 1.830 -4.725 -5.359 1.00 93.12 80 THR A O 1
ATOM 607 N N . VAL A 1 81 ? 3.231 -6.309 -6.151 1.00 91.94 81 VAL A N 1
ATOM 608 C CA . VAL A 1 81 ? 3.430 -5.710 -7.472 1.00 91.94 81 VAL A CA 1
ATOM 609 C C . VAL A 1 81 ? 3.264 -6.793 -8.523 1.00 91.94 81 VAL A C 1
ATOM 611 O O . VAL A 1 81 ? 3.980 -7.806 -8.503 1.00 91.94 81 VAL A O 1
ATOM 614 N N . ASP A 1 82 ? 2.326 -6.581 -9.439 1.00 91.00 82 ASP A N 1
ATOM 615 C CA . ASP A 1 82 ? 2.018 -7.545 -10.485 1.00 91.00 82 ASP A CA 1
ATOM 616 C C . ASP A 1 82 ? 3.243 -7.820 -11.369 1.00 91.00 82 ASP A C 1
ATOM 618 O O . ASP A 1 82 ? 4.059 -6.952 -11.685 1.00 91.00 82 ASP A O 1
ATOM 622 N N . GLY A 1 83 ? 3.434 -9.095 -11.714 1.00 83.25 83 GLY A N 1
ATOM 623 C CA . GLY A 1 83 ? 4.568 -9.544 -12.528 1.00 83.25 83 GLY A CA 1
ATOM 624 C C . GLY A 1 83 ? 5.932 -9.544 -11.826 1.00 83.25 83 GLY A C 1
ATOM 625 O O . GLY A 1 83 ? 6.896 -10.035 -12.411 1.00 83.25 83 GLY A O 1
ATOM 626 N N . CYS A 1 84 ? 6.031 -9.065 -10.580 1.00 79.19 84 CYS A N 1
ATOM 627 C CA . CYS A 1 84 ? 7.298 -9.014 -9.848 1.00 79.19 84 CYS A CA 1
ATOM 628 C C . CYS A 1 84 ? 7.487 -10.187 -8.881 1.00 79.19 84 CYS A C 1
ATOM 630 O O . CYS A 1 84 ? 8.613 -10.503 -8.542 1.00 79.19 84 CYS A O 1
ATOM 632 N N . GLY A 1 85 ? 6.434 -10.881 -8.439 1.00 78.12 85 GLY A N 1
ATOM 633 C CA . GLY A 1 85 ? 6.574 -12.045 -7.541 1.00 78.12 85 GLY A CA 1
ATOM 634 C C . GLY A 1 85 ? 7.238 -11.740 -6.187 1.00 78.12 85 GLY A C 1
ATOM 635 O O . GLY A 1 85 ? 7.584 -12.662 -5.449 1.00 78.12 85 GLY A O 1
ATOM 636 N N . VAL A 1 86 ? 7.416 -10.457 -5.868 1.00 77.25 86 VAL A N 1
ATOM 637 C CA . VAL A 1 86 ? 7.951 -9.949 -4.609 1.00 77.25 86 VAL A CA 1
ATOM 638 C C . VAL A 1 86 ? 6.817 -9.291 -3.840 1.00 77.25 86 VAL A C 1
ATOM 640 O O . VAL A 1 86 ? 6.001 -8.561 -4.403 1.00 77.25 86 VAL A O 1
ATOM 643 N N . GLU A 1 87 ? 6.795 -9.544 -2.536 1.00 87.00 87 GLU A N 1
ATOM 644 C CA . GLU A 1 87 ? 5.824 -8.982 -1.608 1.00 87.00 87 GLU A CA 1
ATOM 645 C C . GLU A 1 87 ? 6.545 -8.279 -0.461 1.00 87.00 87 GLU A C 1
ATOM 647 O O . GLU A 1 87 ? 7.530 -8.787 0.085 1.00 87.00 87 GLU A O 1
ATOM 652 N N . TRP A 1 88 ? 6.000 -7.148 -0.029 1.00 88.88 88 TRP A N 1
ATOM 653 C CA . TRP A 1 88 ? 6.490 -6.413 1.132 1.00 88.88 88 TRP A CA 1
ATOM 654 C C . TRP A 1 88 ? 5.425 -6.368 2.216 1.00 88.88 88 TRP A C 1
ATOM 656 O O . TRP A 1 88 ? 4.245 -6.197 1.935 1.00 88.88 88 TRP A O 1
ATOM 666 N N . LYS A 1 89 ? 5.834 -6.518 3.480 1.00 90.62 89 LYS A N 1
ATOM 667 C CA . LYS A 1 89 ? 4.919 -6.527 4.629 1.00 90.62 89 LYS A CA 1
ATOM 668 C C . LYS A 1 89 ? 5.295 -5.432 5.610 1.00 90.62 89 LYS A C 1
ATOM 670 O O . LYS A 1 89 ? 6.403 -5.414 6.141 1.00 90.62 89 LYS A O 1
ATOM 675 N N . ILE A 1 90 ? 4.344 -4.555 5.890 1.00 90.75 90 ILE A N 1
ATOM 676 C CA . ILE A 1 90 ? 4.456 -3.486 6.874 1.00 90.75 90 ILE A CA 1
ATOM 677 C C . ILE A 1 90 ? 3.722 -3.934 8.127 1.00 90.75 90 ILE A C 1
ATOM 679 O O . ILE A 1 90 ? 2.517 -4.178 8.091 1.00 90.75 90 ILE A O 1
ATOM 683 N N . ARG A 1 91 ? 4.433 -4.029 9.252 1.00 91.06 91 ARG A N 1
ATOM 684 C CA . ARG A 1 91 ? 3.797 -4.268 10.548 1.00 91.06 91 ARG A CA 1
ATOM 685 C C . ARG A 1 91 ? 3.157 -2.979 11.047 1.00 91.06 91 ARG A C 1
ATOM 687 O O . ARG A 1 91 ? 3.836 -1.968 11.196 1.00 91.06 91 ARG A O 1
ATOM 694 N N . LEU A 1 92 ? 1.867 -3.040 11.345 1.00 90.12 92 LEU A N 1
ATOM 695 C CA . LEU A 1 92 ? 1.107 -1.905 11.848 1.00 90.12 92 LEU A CA 1
ATOM 696 C C . LEU A 1 92 ? 1.385 -1.697 1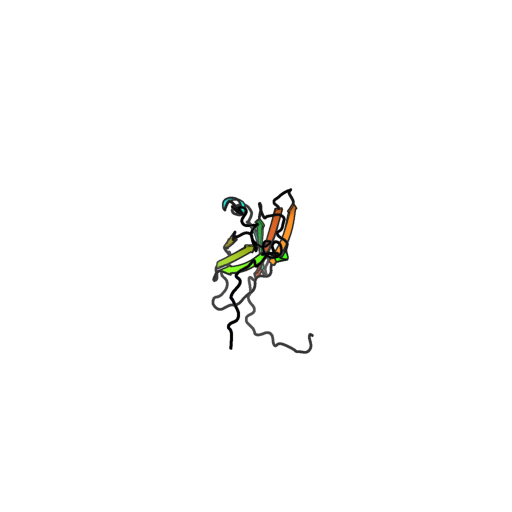3.341 1.00 90.12 92 LEU A C 1
ATOM 698 O O . LEU A 1 92 ? 1.381 -2.653 14.122 1.00 90.12 92 LEU A O 1
ATOM 702 N N . HIS A 1 93 ? 1.590 -0.442 13.744 1.00 87.06 93 HIS A N 1
ATOM 703 C CA . HIS A 1 93 ? 1.728 -0.062 15.153 1.00 87.06 93 HIS A CA 1
ATOM 704 C C . HIS A 1 93 ? 0.428 -0.308 15.928 1.00 87.06 93 HIS A C 1
ATOM 706 O O . HIS A 1 93 ? 0.446 -0.859 17.029 1.00 87.06 93 HIS A O 1
ATOM 712 N N . GLN A 1 94 ? -0.708 0.055 15.330 1.00 83.81 94 GLN A N 1
ATOM 713 C CA . GLN A 1 94 ? -2.038 -0.201 15.872 1.00 83.81 94 GLN A CA 1
ATOM 714 C C . GLN A 1 94 ? -2.676 -1.378 15.139 1.00 83.81 94 GLN A C 1
ATOM 716 O O . GLN A 1 94 ? -2.671 -1.435 13.909 1.00 83.81 94 GLN A O 1
ATOM 721 N N . LYS A 1 95 ? -3.244 -2.317 15.900 1.00 85.81 95 LYS A N 1
ATOM 722 C CA . LYS A 1 95 ? -3.988 -3.434 15.317 1.00 85.81 95 LYS A CA 1
ATOM 723 C C . LYS A 1 95 ? -5.333 -2.954 14.794 1.00 85.81 95 LYS A C 1
ATOM 725 O O . LYS A 1 95 ? -6.028 -2.197 15.471 1.00 85.81 95 LYS A O 1
ATOM 730 N N . ILE A 1 96 ? -5.711 -3.467 13.635 1.00 87.38 96 ILE A N 1
ATOM 731 C CA . ILE A 1 96 ? -7.042 -3.269 13.072 1.00 87.38 96 ILE A CA 1
ATOM 732 C C . ILE A 1 96 ? -8.037 -4.105 13.897 1.00 87.38 96 ILE A C 1
ATOM 734 O O . ILE A 1 96 ? -7.725 -5.255 14.232 1.00 87.38 96 ILE A O 1
ATOM 738 N N . PRO A 1 97 ? -9.207 -3.559 14.273 1.00 87.00 97 PRO A N 1
ATOM 739 C CA . PRO A 1 97 ? -10.237 -4.320 14.970 1.00 87.00 97 PRO A CA 1
ATOM 740 C C . PRO A 1 97 ? -10.628 -5.597 14.217 1.00 87.00 97 PRO A C 1
ATOM 742 O O . PRO A 1 97 ? -10.679 -5.632 12.989 1.00 87.00 97 PRO A O 1
ATOM 745 N N . PHE A 1 98 ? -10.911 -6.667 14.960 1.00 82.81 98 PHE A N 1
ATOM 746 C CA . PHE A 1 98 ? -11.347 -7.925 14.357 1.00 82.81 98 PHE A CA 1
ATOM 747 C C . PHE A 1 98 ? -12.737 -7.778 13.722 1.00 82.81 98 PHE A C 1
ATOM 749 O O . PHE A 1 98 ? -13.605 -7.114 14.282 1.00 82.81 98 PHE A O 1
ATOM 756 N N . GLY A 1 99 ? -12.955 -8.436 12.581 1.00 77.25 99 GLY A N 1
ATOM 757 C CA . GLY A 1 99 ? -14.237 -8.416 11.865 1.00 77.25 99 GLY A CA 1
ATOM 758 C C . GLY A 1 99 ? -14.474 -7.162 11.021 1.00 77.25 99 GLY A C 1
ATOM 759 O O . GLY A 1 99 ? -15.522 -7.047 10.393 1.00 77.25 99 GLY A O 1
ATOM 760 N N . LEU A 1 100 ? -13.507 -6.245 10.981 1.00 81.31 100 LEU A N 1
ATOM 761 C CA . LEU A 1 100 ? -13.568 -5.043 10.169 1.00 81.31 100 LEU A CA 1
ATOM 762 C C . LEU A 1 100 ? -13.024 -5.320 8.764 1.00 81.31 100 LEU A C 1
ATOM 764 O O . LEU A 1 100 ? -11.897 -5.791 8.617 1.00 81.31 100 LEU A O 1
ATOM 768 N N . ILE A 1 101 ? -13.824 -5.017 7.741 1.00 74.25 101 ILE A N 1
ATOM 769 C CA . ILE A 1 101 ? -13.379 -5.017 6.344 1.00 74.25 101 ILE A CA 1
ATOM 770 C C . ILE A 1 101 ? -13.008 -3.579 5.998 1.00 74.25 101 ILE A C 1
ATOM 772 O O . ILE A 1 101 ? -13.848 -2.685 6.056 1.00 74.25 101 ILE A O 1
ATOM 776 N N . PHE A 1 102 ? -11.741 -3.356 5.674 1.00 79.62 102 PHE A N 1
ATOM 777 C CA . PHE A 1 102 ? -11.210 -2.052 5.300 1.00 79.62 102 PHE A CA 1
ATOM 778 C C . PHE A 1 102 ? -10.203 -2.230 4.172 1.00 79.62 102 PHE A C 1
ATOM 780 O O . PHE A 1 102 ? -9.405 -3.166 4.193 1.00 79.62 102 PHE A O 1
ATOM 787 N N . TYR A 1 103 ? -10.257 -1.321 3.206 1.00 82.81 103 TYR A N 1
ATOM 788 C CA . TYR A 1 103 ? -9.325 -1.248 2.091 1.00 82.81 103 TYR A CA 1
ATOM 789 C C . TYR A 1 103 ? -8.392 -0.065 2.343 1.00 82.81 103 TYR A C 1
ATOM 791 O O . TYR A 1 103 ? -8.866 1.074 2.340 1.00 82.81 103 TYR A O 1
ATOM 799 N N . PRO A 1 104 ? -7.098 -0.306 2.618 1.00 88.12 104 PRO A N 1
ATOM 800 C CA . PRO A 1 104 ? -6.139 0.765 2.820 1.00 88.12 104 PRO A CA 1
ATOM 801 C C . PRO A 1 104 ? -6.112 1.714 1.630 1.00 88.12 104 PRO A C 1
ATOM 803 O O . PRO A 1 104 ? -5.868 1.303 0.499 1.00 88.12 104 PRO A O 1
ATOM 806 N N . GLU A 1 105 ? -6.313 3.001 1.896 1.00 92.44 105 GLU A N 1
ATOM 807 C CA . GLU A 1 105 ? -5.954 4.021 0.921 1.00 92.44 105 GLU A CA 1
ATOM 808 C C . GLU A 1 105 ? -4.434 4.005 0.760 1.00 92.44 105 GLU A C 1
ATOM 810 O O . GLU A 1 105 ? -3.688 4.045 1.747 1.00 92.44 105 GLU A O 1
ATOM 815 N N . PHE A 1 106 ? -3.965 3.971 -0.481 1.00 96.00 106 PHE A N 1
ATOM 816 C CA . PHE A 1 106 ? -2.548 4.078 -0.774 1.00 96.00 106 PHE A CA 1
ATOM 817 C C . PHE A 1 106 ? -2.299 4.953 -1.997 1.00 96.00 106 PHE A C 1
ATOM 819 O O . PHE A 1 106 ? -3.181 5.194 -2.818 1.00 96.00 106 PHE A O 1
ATOM 826 N N . SER A 1 107 ? -1.074 5.454 -2.095 1.00 96.94 107 SER A N 1
ATOM 827 C CA . SER A 1 107 ? -0.585 6.188 -3.255 1.00 96.94 107 SER A CA 1
ATOM 828 C C . SER A 1 107 ? 0.817 5.720 -3.592 1.00 96.94 107 SER A C 1
ATOM 830 O O . SER A 1 107 ? 1.608 5.455 -2.680 1.00 96.94 107 SER A O 1
ATOM 832 N N . VAL A 1 108 ? 1.144 5.695 -4.877 1.00 96.62 108 VAL A N 1
ATOM 833 C CA . VAL A 1 108 ? 2.467 5.313 -5.365 1.00 96.62 108 VAL A CA 1
ATOM 834 C C . VAL A 1 108 ? 3.068 6.432 -6.198 1.00 96.62 108 VAL A C 1
ATOM 836 O O . VAL A 1 108 ? 2.386 7.062 -7.005 1.00 96.62 108 VAL A O 1
ATOM 839 N N . THR A 1 109 ? 4.357 6.679 -5.995 1.00 96.81 109 THR A N 1
ATOM 840 C CA . THR A 1 109 ? 5.097 7.708 -6.724 1.00 96.81 109 THR A CA 1
ATOM 841 C C . THR A 1 109 ? 6.422 7.140 -7.196 1.00 96.81 109 THR A C 1
ATOM 843 O O . THR A 1 109 ? 7.177 6.580 -6.403 1.00 96.81 109 THR A O 1
ATOM 846 N N . LEU A 1 110 ? 6.730 7.325 -8.478 1.00 95.88 110 LEU A N 1
ATOM 847 C CA . LEU A 1 110 ? 8.045 7.013 -9.025 1.00 95.88 110 LEU A CA 1
ATOM 848 C C . LEU A 1 110 ? 9.067 8.020 -8.481 1.00 95.88 110 LEU A C 1
ATOM 850 O O . LEU A 1 110 ? 8.977 9.215 -8.758 1.00 95.88 110 LEU A O 1
ATOM 854 N N . GLU A 1 111 ? 10.032 7.539 -7.703 1.00 94.62 111 GLU A N 1
ATOM 855 C CA . GLU A 1 111 ? 11.095 8.360 -7.117 1.00 94.62 111 GLU A CA 1
ATOM 856 C C . GLU A 1 111 ? 12.328 8.399 -8.024 1.00 94.62 111 GLU A C 1
ATOM 858 O O . GLU A 1 111 ? 12.936 9.454 -8.223 1.00 94.62 111 GLU A O 1
ATOM 863 N N . ARG A 1 112 ? 12.694 7.253 -8.606 1.00 93.25 112 ARG A N 1
ATOM 864 C CA . ARG A 1 112 ? 13.846 7.137 -9.504 1.00 93.25 112 ARG A CA 1
ATOM 865 C C . ARG A 1 112 ? 13.567 6.148 -10.623 1.00 93.25 112 ARG A C 1
ATOM 867 O O . ARG A 1 112 ? 13.014 5.080 -10.392 1.00 93.25 112 ARG A O 1
ATOM 874 N N . LEU A 1 113 ? 14.024 6.487 -11.823 1.00 94.94 113 LEU A N 1
ATOM 875 C CA . LEU A 1 113 ? 14.027 5.596 -12.976 1.00 94.94 113 LEU A CA 1
ATOM 876 C C . LEU A 1 113 ? 15.463 5.387 -13.457 1.00 94.94 113 LEU A C 1
ATOM 878 O O . LEU A 1 113 ? 16.172 6.354 -13.740 1.00 94.94 113 LEU A O 1
ATOM 882 N N . GLU A 1 114 ? 15.877 4.130 -13.557 1.00 93.19 114 GLU A N 1
ATOM 883 C CA . GLU A 1 114 ? 17.162 3.721 -14.116 1.00 93.19 114 GLU A CA 1
ATOM 884 C C . GLU A 1 114 ? 16.946 2.968 -15.438 1.00 93.19 114 GLU A C 1
ATOM 886 O O . GLU A 1 114 ? 15.853 2.955 -16.002 1.00 93.19 114 GLU A O 1
ATOM 891 N N . ARG A 1 115 ? 18.005 2.370 -16.000 1.00 92.62 115 ARG A N 1
ATOM 892 C CA . ARG A 1 115 ? 17.918 1.716 -17.320 1.00 92.62 115 ARG A CA 1
ATOM 893 C C . ARG A 1 115 ? 17.014 0.484 -17.324 1.00 92.62 115 ARG A C 1
ATOM 895 O O . ARG A 1 115 ? 16.379 0.210 -18.336 1.00 92.62 115 ARG A O 1
ATOM 902 N N . THR A 1 116 ? 17.028 -0.284 -16.240 1.00 90.88 116 THR A N 1
ATOM 903 C CA . THR A 1 116 ? 16.353 -1.592 -16.144 1.00 90.88 116 THR A CA 1
ATOM 904 C C . THR A 1 116 ? 15.533 -1.751 -14.873 1.00 90.88 116 THR A C 1
ATOM 906 O O . THR A 1 116 ? 14.671 -2.625 -14.815 1.00 90.88 116 THR A O 1
ATOM 909 N N . THR A 1 117 ? 15.762 -0.890 -13.885 1.00 91.31 117 THR A N 1
ATOM 910 C CA . THR A 1 117 ? 15.056 -0.862 -12.605 1.00 91.31 117 THR A CA 1
ATOM 911 C C . THR A 1 117 ? 14.528 0.537 -12.295 1.00 91.31 117 THR A C 1
ATOM 913 O O . THR A 1 117 ? 14.859 1.529 -12.949 1.00 91.31 117 THR A O 1
ATOM 916 N N . SER A 1 118 ? 13.670 0.607 -11.291 1.00 91.88 118 SER A N 1
ATOM 917 C CA . SER A 1 118 ? 13.045 1.814 -10.782 1.00 91.88 118 SER A CA 1
ATOM 918 C C . SER A 1 118 ? 12.907 1.728 -9.266 1.00 91.88 118 SER A C 1
ATOM 920 O O . SER A 1 118 ? 12.897 0.639 -8.686 1.00 91.88 118 SER A O 1
ATOM 922 N N . THR A 1 119 ? 12.813 2.895 -8.640 1.00 92.31 119 THR A N 1
ATOM 923 C CA . THR A 1 119 ? 12.515 3.050 -7.221 1.00 92.31 119 THR A CA 1
ATOM 924 C C . THR A 1 119 ? 11.178 3.758 -7.077 1.00 92.31 119 THR A C 1
ATOM 926 O O . THR A 1 119 ? 10.979 4.842 -7.636 1.00 92.31 119 THR A O 1
ATOM 929 N N . TRP A 1 120 ? 10.278 3.157 -6.308 1.00 94.06 120 TRP A N 1
ATOM 930 C CA . TRP A 1 120 ? 8.933 3.659 -6.050 1.00 94.06 120 TRP A CA 1
ATOM 931 C C . TRP A 1 120 ? 8.728 3.907 -4.569 1.00 94.06 120 TRP A C 1
ATOM 933 O O . TRP A 1 120 ? 9.103 3.083 -3.744 1.00 94.06 120 TRP A O 1
ATOM 943 N N . VAL A 1 121 ? 8.059 5.001 -4.227 1.00 94.81 121 VAL A N 1
ATOM 944 C CA . VAL A 1 121 ? 7.589 5.247 -2.866 1.00 94.81 121 VAL A CA 1
ATOM 945 C C . VAL A 1 121 ? 6.115 4.891 -2.794 1.00 94.81 121 VAL A C 1
ATOM 947 O O . VAL A 1 121 ? 5.286 5.516 -3.455 1.00 94.81 121 VAL A O 1
ATOM 950 N N . VAL A 1 122 ? 5.792 3.907 -1.960 1.00 95.12 122 VAL A N 1
ATOM 951 C CA . VAL A 1 122 ? 4.422 3.495 -1.654 1.00 95.12 122 VAL A CA 1
ATOM 952 C C . VAL A 1 122 ? 4.047 4.056 -0.293 1.00 95.12 122 VAL A C 1
ATOM 954 O O . VAL A 1 122 ? 4.699 3.761 0.709 1.00 95.12 122 VAL A O 1
ATOM 957 N N . LYS A 1 123 ? 2.992 4.869 -0.251 1.00 96.12 123 LYS A N 1
ATOM 958 C CA . LYS A 1 123 ? 2.430 5.406 0.989 1.00 96.12 123 LYS A CA 1
ATOM 959 C C . LYS A 1 123 ? 1.114 4.716 1.281 1.00 96.12 123 LYS A C 1
ATOM 961 O O . LYS A 1 123 ? 0.184 4.839 0.495 1.00 96.12 123 LYS A O 1
ATOM 966 N N . VAL A 1 124 ? 1.034 4.034 2.416 1.00 95.38 124 VAL A N 1
ATOM 967 C CA . VAL A 1 124 ? -0.166 3.340 2.891 1.00 95.38 124 VAL A CA 1
ATOM 968 C C . VAL A 1 124 ? -0.740 4.095 4.079 1.00 95.38 124 VAL A C 1
ATOM 970 O O . VAL A 1 124 ? -0.046 4.327 5.071 1.00 95.38 124 VAL A O 1
ATOM 973 N N . ARG A 1 125 ? -2.013 4.472 3.999 1.00 94.25 125 ARG A N 1
ATOM 974 C CA . ARG A 1 125 ? -2.714 5.222 5.039 1.00 94.25 125 ARG A CA 1
ATOM 975 C C . ARG A 1 125 ? -3.618 4.296 5.845 1.00 94.25 125 ARG A C 1
ATOM 977 O O . ARG A 1 125 ? -4.533 3.679 5.312 1.00 94.25 125 ARG A O 1
ATOM 984 N N . ILE A 1 126 ? -3.388 4.248 7.155 1.00 92.81 126 ILE A N 1
ATOM 985 C CA . ILE A 1 126 ? -4.153 3.423 8.095 1.00 92.81 126 ILE A CA 1
ATOM 986 C C . ILE A 1 126 ? -4.897 4.325 9.087 1.00 92.81 126 ILE A C 1
ATOM 988 O O . ILE A 1 126 ? -4.246 5.047 9.847 1.00 92.81 126 ILE A O 1
ATOM 992 N N . PRO A 1 127 ? -6.240 4.310 9.112 1.00 90.44 127 PRO A N 1
ATOM 993 C CA . PRO A 1 127 ? -7.030 5.047 10.091 1.00 90.44 127 PRO A CA 1
ATOM 994 C C . PRO A 1 127 ? -6.743 4.597 11.528 1.00 90.44 127 PRO A C 1
ATOM 996 O O . PRO A 1 127 ? -6.576 3.408 11.807 1.00 90.44 127 PRO A O 1
ATOM 999 N N . LYS A 1 128 ? -6.724 5.557 12.457 1.00 88.19 128 LYS A N 1
ATOM 1000 C CA . LYS A 1 128 ? -6.656 5.289 13.906 1.00 88.19 128 LYS A CA 1
ATOM 1001 C C . LYS A 1 128 ? -8.038 5.033 14.510 1.00 88.19 128 LYS A C 1
ATOM 1003 O O . LYS A 1 128 ? -8.160 4.308 15.499 1.00 88.19 128 LYS A O 1
ATOM 1008 N N . TYR A 1 129 ? -9.064 5.610 13.889 1.00 84.88 129 TYR A N 1
ATOM 1009 C CA . TYR A 1 129 ? -10.468 5.459 14.249 1.00 84.88 129 TYR A CA 1
ATOM 1010 C C . TYR A 1 129 ? -11.216 4.841 13.079 1.00 84.88 129 TYR A C 1
ATOM 1012 O O . TYR A 1 129 ? -11.026 5.252 11.934 1.00 84.88 129 TYR A O 1
ATOM 1020 N N . TYR A 1 130 ? -12.067 3.873 13.386 1.00 77.50 130 TYR A N 1
ATOM 1021 C CA . TYR A 1 130 ? -12.927 3.225 12.415 1.00 77.50 130 TYR A CA 1
ATOM 1022 C C . TYR A 1 130 ? -14.357 3.590 12.775 1.00 77.50 130 TYR A C 1
ATOM 1024 O O . TYR A 1 130 ? -14.835 3.189 13.837 1.00 77.50 130 TYR A O 1
ATOM 1032 N N . ASP A 1 131 ? -14.998 4.394 11.932 1.00 70.00 131 ASP A N 1
ATOM 1033 C CA . ASP A 1 131 ? -16.425 4.639 12.070 1.00 70.00 131 ASP A CA 1
ATOM 1034 C C . ASP A 1 131 ? -17.159 3.399 11.560 1.00 70.00 131 ASP A C 1
ATOM 1036 O O . ASP A 1 131 ? -17.066 3.036 10.387 1.00 70.00 131 ASP A O 1
ATOM 1040 N N . LEU A 1 132 ? -17.766 2.675 12.493 1.00 67.31 132 LEU A N 1
ATOM 1041 C CA . LEU A 1 132 ? -18.479 1.429 12.231 1.00 67.31 132 LEU A CA 1
ATOM 1042 C C . LEU A 1 132 ? -19.979 1.666 12.048 1.00 67.31 132 LEU A C 1
ATOM 1044 O O . LEU A 1 132 ? -20.726 0.704 11.851 1.00 67.31 132 LEU A O 1
ATOM 1048 N N . GLU A 1 133 ? -20.429 2.920 12.135 1.00 66.94 133 GLU A N 1
ATOM 1049 C CA . GLU A 1 133 ? -21.813 3.254 11.855 1.00 66.94 133 GLU A CA 1
ATOM 1050 C C . GLU A 1 133 ? -22.084 3.100 10.348 1.00 66.94 133 GLU A C 1
ATOM 1052 O O . GLU A 1 133 ? -21.327 3.608 9.516 1.00 66.94 133 GLU A O 1
ATOM 1057 N N . PRO A 1 134 ? -23.147 2.376 9.951 1.00 57.59 134 PRO A N 1
ATOM 1058 C CA . PRO A 1 134 ? -23.517 2.274 8.549 1.00 57.59 134 PRO A CA 1
ATOM 1059 C C . PRO A 1 134 ? -23.837 3.666 8.002 1.00 57.59 134 PRO A C 1
ATOM 1061 O O . PRO A 1 134 ? -24.787 4.302 8.458 1.00 57.59 134 PRO A O 1
ATOM 1064 N N . ILE A 1 135 ? -23.093 4.124 6.996 1.00 60.03 135 ILE A N 1
ATOM 1065 C CA . ILE A 1 135 ? -23.466 5.331 6.255 1.00 60.03 135 ILE A CA 1
ATOM 1066 C C . ILE A 1 135 ? -24.673 4.959 5.378 1.00 60.03 135 ILE A C 1
ATOM 1068 O O . ILE A 1 135 ? -24.550 4.068 4.528 1.00 60.03 135 ILE A O 1
ATOM 1072 N N . PRO A 1 136 ? -25.853 5.576 5.570 1.00 59.47 136 PRO A N 1
ATOM 1073 C CA . PRO A 1 136 ? -26.999 5.301 4.719 1.00 59.47 136 PRO A CA 1
ATOM 1074 C C . PRO A 1 136 ? -26.677 5.741 3.289 1.00 59.47 136 PRO A C 1
ATOM 1076 O O . PRO A 1 136 ? -26.401 6.908 3.031 1.00 59.47 136 PRO A O 1
ATOM 1079 N N . PHE A 1 137 ? -26.716 4.795 2.352 1.00 59.50 137 PHE A N 1
ATOM 1080 C CA . PHE A 1 137 ? -26.546 5.084 0.933 1.00 59.50 137 PHE A CA 1
ATOM 1081 C C . PHE A 1 137 ? -27.738 5.913 0.432 1.00 59.50 137 PHE A C 1
ATOM 1083 O O . PHE A 1 137 ? -28.856 5.399 0.334 1.00 59.50 137 PHE A O 1
ATOM 1090 N N . SER A 1 138 ? -27.507 7.187 0.112 1.00 66.50 138 SER A N 1
ATOM 1091 C CA . SER A 1 138 ? -28.476 8.030 -0.587 1.00 66.50 138 SER A CA 1
ATOM 1092 C C . SER A 1 138 ? -28.249 7.931 -2.096 1.00 66.50 138 SER A C 1
ATOM 1094 O O . SER A 1 138 ? -27.141 8.132 -2.582 1.00 66.50 138 SER A O 1
ATOM 1096 N N . ARG A 1 139 ? -29.308 7.649 -2.866 1.00 62.97 139 ARG A N 1
ATOM 1097 C CA . ARG A 1 139 ? -29.258 7.655 -4.344 1.00 62.97 139 ARG A CA 1
ATOM 1098 C C . ARG A 1 139 ? -29.094 9.057 -4.946 1.00 62.97 139 ARG A C 1
ATOM 1100 O O . ARG A 1 139 ? -29.015 9.171 -6.162 1.00 62.97 139 ARG A O 1
ATOM 1107 N N . GLU A 1 140 ? -29.094 10.097 -4.122 1.00 69.38 140 GLU A N 1
ATOM 1108 C CA . GLU A 1 140 ? -29.135 11.501 -4.544 1.00 69.38 140 GLU A CA 1
ATOM 1109 C C . GLU A 1 140 ? -27.736 12.109 -4.749 1.00 69.38 140 GLU A C 1
ATOM 1111 O O . GLU A 1 140 ? -27.633 13.246 -5.196 1.00 69.38 140 GLU A O 1
ATOM 1116 N N . GLU A 1 141 ? -26.667 11.360 -4.453 1.00 56.88 141 GLU A N 1
ATOM 1117 C CA . GLU A 1 141 ? -25.264 11.796 -4.580 1.00 56.88 141 GLU A CA 1
ATOM 1118 C C . GLU A 1 141 ? -24.560 11.271 -5.856 1.00 56.88 141 GLU A C 1
ATOM 1120 O O . GLU A 1 141 ? -23.331 11.298 -5.936 1.00 56.88 141 GLU A O 1
ATOM 1125 N N . LEU A 1 142 ? -25.325 10.791 -6.851 1.00 46.69 142 LEU A N 1
ATOM 1126 C CA . LEU A 1 142 ? -24.840 10.355 -8.176 1.00 46.69 142 LEU A CA 1
ATOM 1127 C C . LEU A 1 142 ? -25.063 11.410 -9.266 1.00 46.69 142 LEU A C 1
ATOM 1129 O O . LEU A 1 142 ? -26.184 11.963 -9.334 1.00 46.69 142 LEU A O 1
#